Protein AF-A0A528CA98-F1 (afdb_monomer)

Solvent-accessible surface area (backbone atoms only — not comparable to full-atom values): 4275 Å² total; per-residue (Å²): 103,58,80,78,68,43,70,92,65,85,78,84,56,77,86,82,85,85,48,72,66,61,32,26,55,49,15,72,75,76,48,77,48,61,38,25,65,34,59,74,66,2,45,79,40,99,73,54,30,62,46,70,50,71,66,58,52,52,53,52,50,51,53,30,39,61,71,66,72,110

Structure (mmCIF, N/CA/C/O backbone):
data_AF-A0A528CA98-F1
#
_entry.id   AF-A0A528CA98-F1
#
loop_
_atom_site.group_PDB
_atom_site.id
_atom_site.type_symbol
_atom_site.label_atom_id
_atom_site.label_alt_id
_atom_site.label_comp_id
_atom_site.label_asym_id
_atom_site.label_entity_id
_atom_site.label_seq_id
_atom_site.pdbx_PDB_ins_code
_atom_site.Cartn_x
_atom_site.Cartn_y
_atom_site.Cartn_z
_atom_site.occupancy
_atom_site.B_iso_or_equiv
_atom_site.auth_seq_id
_atom_site.auth_comp_id
_atom_site.auth_asym_id
_atom_site.auth_atom_id
_atom_site.pdbx_PDB_model_num
ATOM 1 N N . LEU A 1 1 ? 11.600 4.452 -31.938 1.00 82.69 1 LEU A N 1
ATOM 2 C CA . LEU A 1 1 ? 10.913 5.041 -30.764 1.00 82.69 1 LEU A CA 1
ATOM 3 C C . LEU A 1 1 ? 10.087 3.971 -30.081 1.00 82.69 1 LEU A C 1
ATOM 5 O O . LEU A 1 1 ? 10.273 3.776 -28.896 1.00 82.69 1 LEU A O 1
ATOM 9 N N . ASP A 1 2 ? 9.289 3.213 -30.825 1.00 88.00 2 ASP A N 1
ATOM 10 C CA . ASP A 1 2 ? 8.474 2.124 -30.270 1.00 88.00 2 ASP A CA 1
ATOM 11 C C . ASP A 1 2 ? 9.300 1.039 -29.562 1.00 88.00 2 ASP A C 1
ATOM 13 O O . ASP A 1 2 ? 8.936 0.642 -28.462 1.00 88.00 2 ASP A O 1
ATOM 17 N N . GLU A 1 3 ? 10.450 0.635 -30.123 1.00 84.75 3 GLU A N 1
ATOM 18 C CA . GLU A 1 3 ? 11.422 -0.249 -29.444 1.00 84.75 3 GLU A CA 1
ATOM 19 C C . GLU A 1 3 ? 12.040 0.386 -28.192 1.00 84.75 3 GLU A C 1
ATOM 21 O O . GLU A 1 3 ? 12.322 -0.310 -27.228 1.00 84.75 3 GLU A O 1
ATOM 26 N N . PHE A 1 4 ? 12.238 1.707 -28.192 1.00 85.44 4 PHE A N 1
ATOM 27 C CA . PHE A 1 4 ? 12.789 2.431 -27.043 1.00 85.44 4 PHE A CA 1
ATOM 28 C C . PHE A 1 4 ? 11.756 2.574 -25.914 1.00 85.44 4 PHE A C 1
ATOM 30 O O . PHE A 1 4 ? 12.110 2.487 -24.747 1.00 85.44 4 PHE A O 1
ATOM 37 N N . PHE A 1 5 ? 10.481 2.774 -26.258 1.00 83.94 5 PHE A N 1
ATOM 38 C CA . PHE A 1 5 ? 9.365 2.869 -25.312 1.00 83.94 5 PHE A CA 1
ATOM 39 C C . PHE A 1 5 ? 8.709 1.518 -25.004 1.00 83.94 5 PHE A C 1
ATOM 41 O O . PHE A 1 5 ? 7.744 1.477 -24.244 1.00 83.94 5 PHE A O 1
ATOM 48 N N . CYS A 1 6 ? 9.194 0.431 -25.610 1.00 86.94 6 CYS A N 1
ATOM 49 C CA . CYS A 1 6 ? 8.673 -0.923 -25.438 1.00 86.94 6 CYS A CA 1
ATOM 50 C C . CYS A 1 6 ? 7.139 -1.010 -25.600 1.00 86.94 6 CYS A C 1
ATOM 52 O O . CYS A 1 6 ? 6.457 -1.660 -24.806 1.00 86.94 6 CYS A O 1
ATOM 54 N N . ILE A 1 7 ? 6.571 -0.343 -26.615 1.00 91.50 7 ILE A N 1
ATOM 55 C CA . ILE A 1 7 ? 5.109 -0.281 -26.801 1.00 91.50 7 ILE A CA 1
ATOM 56 C C . ILE A 1 7 ? 4.530 -1.696 -26.950 1.00 91.50 7 ILE A C 1
ATOM 58 O O . ILE A 1 7 ? 4.964 -2.476 -27.795 1.00 91.50 7 ILE A O 1
ATOM 62 N N . GLY A 1 8 ? 3.523 -2.018 -26.133 1.00 93.06 8 GLY A N 1
ATOM 63 C CA . GLY A 1 8 ? 2.856 -3.325 -26.128 1.00 93.06 8 GLY A CA 1
ATOM 64 C C . GLY A 1 8 ? 3.563 -4.404 -25.301 1.00 93.06 8 GLY A C 1
ATOM 65 O O . GLY A 1 8 ? 3.011 -5.490 -25.130 1.00 93.06 8 GLY A O 1
ATOM 66 N N . VAL A 1 9 ? 4.744 -4.118 -24.744 1.00 91.00 9 VAL A N 1
ATOM 67 C CA . VAL A 1 9 ? 5.445 -5.032 -23.837 1.00 91.00 9 VAL A CA 1
ATOM 68 C C . VAL A 1 9 ? 4.872 -4.898 -22.427 1.00 91.00 9 VAL A C 1
ATOM 70 O O . VAL A 1 9 ? 4.653 -3.798 -21.927 1.00 91.00 9 VAL A O 1
ATOM 73 N N . THR A 1 10 ? 4.636 -6.032 -21.768 1.00 92.69 10 THR A N 1
ATOM 74 C CA . THR A 1 10 ? 4.269 -6.078 -20.345 1.00 92.69 10 THR A CA 1
ATOM 75 C C . THR A 1 10 ? 5.475 -6.509 -19.526 1.00 92.69 10 THR A C 1
ATOM 77 O O . THR A 1 10 ? 6.161 -7.459 -19.902 1.00 92.69 10 THR A O 1
ATOM 80 N N . VAL A 1 11 ? 5.712 -5.842 -18.395 1.00 90.62 11 VAL A N 1
ATOM 81 C CA . VAL A 1 11 ? 6.821 -6.1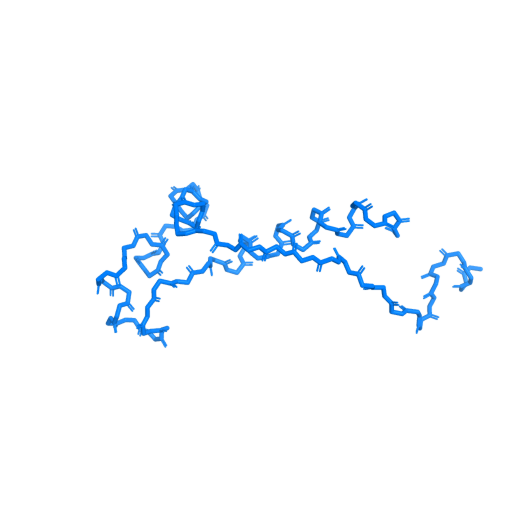58 -17.487 1.00 90.62 11 VAL A CA 1
ATOM 82 C C . VAL A 1 11 ? 6.289 -6.551 -16.113 1.00 90.62 11 VAL A C 1
ATOM 84 O O . VAL A 1 11 ? 5.400 -5.908 -15.557 1.00 90.62 11 VAL A O 1
ATOM 87 N N . THR A 1 12 ? 6.847 -7.626 -15.560 1.00 94.12 12 THR A N 1
ATOM 88 C CA . THR A 1 12 ? 6.524 -8.102 -14.213 1.00 94.12 12 THR A CA 1
ATOM 89 C C . THR A 1 12 ? 7.388 -7.375 -13.188 1.00 94.12 12 THR A C 1
ATOM 91 O O . THR A 1 12 ? 8.598 -7.570 -13.159 1.00 94.12 12 THR A O 1
ATOM 94 N N . LEU A 1 13 ? 6.758 -6.590 -12.309 1.00 92.50 13 LEU A N 1
ATOM 95 C CA . LEU A 1 13 ? 7.439 -5.707 -11.349 1.00 92.50 13 LEU A CA 1
ATOM 96 C C . LEU A 1 13 ? 7.942 -6.400 -10.063 1.00 92.50 13 LEU A C 1
ATOM 98 O O . LEU A 1 13 ? 8.461 -5.755 -9.161 1.00 92.50 13 LEU A O 1
ATOM 102 N N . GLY A 1 14 ? 7.788 -7.718 -9.939 1.00 93.12 14 GLY A N 1
ATOM 103 C CA . GLY A 1 14 ? 8.065 -8.447 -8.698 1.00 93.12 14 GLY A CA 1
ATOM 104 C C . GLY A 1 14 ? 6.883 -8.424 -7.724 1.00 93.12 14 GLY A C 1
ATOM 105 O O . GLY A 1 14 ? 5.729 -8.301 -8.132 1.00 93.12 14 GLY A O 1
ATOM 106 N N . SER A 1 15 ? 7.155 -8.599 -6.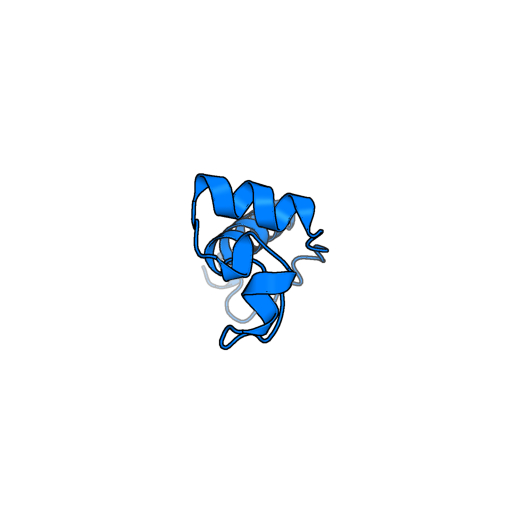428 1.00 95.81 15 SER A N 1
ATOM 107 C CA . SER A 1 15 ? 6.118 -8.739 -5.399 1.00 95.81 15 SER A CA 1
ATOM 108 C C . SER A 1 15 ? 6.466 -7.986 -4.123 1.00 95.81 15 SER A C 1
ATOM 110 O O . SER A 1 15 ? 7.614 -8.006 -3.682 1.00 95.81 15 SER A O 1
ATOM 112 N N . HIS A 1 16 ? 5.455 -7.411 -3.476 1.00 97.00 16 HIS A N 1
ATOM 113 C CA . HIS A 1 16 ? 5.592 -6.774 -2.174 1.00 97.00 16 HIS A CA 1
ATOM 114 C C . HIS A 1 16 ? 4.502 -7.266 -1.224 1.00 97.00 16 HIS A C 1
ATOM 116 O O . HIS A 1 16 ? 3.318 -7.242 -1.560 1.00 97.00 16 HIS A O 1
ATOM 122 N N . LYS A 1 17 ? 4.905 -7.692 -0.024 1.00 98.06 17 LYS A N 1
ATOM 123 C CA . LYS A 1 17 ? 3.982 -8.036 1.055 1.00 98.06 17 LYS A CA 1
ATOM 124 C C . LYS A 1 17 ? 3.815 -6.828 1.971 1.00 98.06 17 LYS A C 1
ATOM 126 O O . LYS A 1 17 ? 4.779 -6.375 2.581 1.00 98.06 17 LYS A O 1
ATOM 131 N N . PHE A 1 18 ? 2.587 -6.336 2.080 1.00 98.19 18 PHE A N 1
ATOM 132 C CA . PHE A 1 18 ? 2.251 -5.252 2.994 1.00 98.19 18 PHE A CA 1
ATOM 133 C C . PHE A 1 18 ? 2.027 -5.810 4.401 1.00 98.19 18 PHE A C 1
ATOM 135 O O . PHE A 1 18 ? 1.016 -6.457 4.666 1.00 98.19 18 P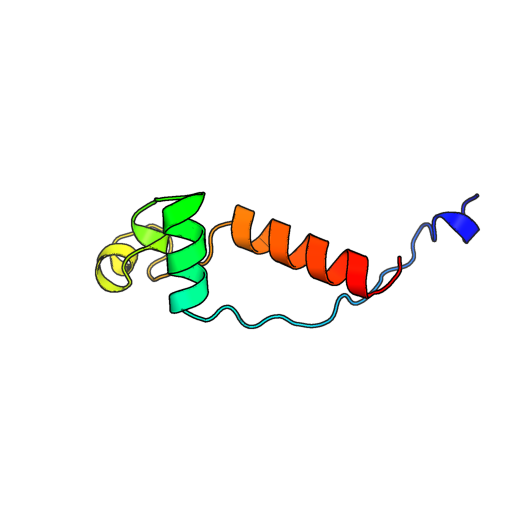HE A O 1
ATOM 142 N N . GLU A 1 19 ? 2.973 -5.555 5.301 1.00 98.44 19 GLU A N 1
ATOM 143 C CA . GLU A 1 19 ? 2.814 -5.861 6.725 1.00 98.44 19 GLU A CA 1
ATOM 144 C C . GLU A 1 19 ? 1.973 -4.773 7.416 1.00 98.44 19 GLU A C 1
ATOM 146 O O . GLU A 1 19 ? 2.071 -3.588 7.077 1.00 98.44 19 GLU A O 1
ATOM 151 N N . SER A 1 20 ? 1.171 -5.154 8.414 1.00 98.25 20 SER A N 1
ATOM 152 C CA . SER A 1 20 ? 0.239 -4.249 9.111 1.00 98.25 20 SER A CA 1
ATOM 153 C C . S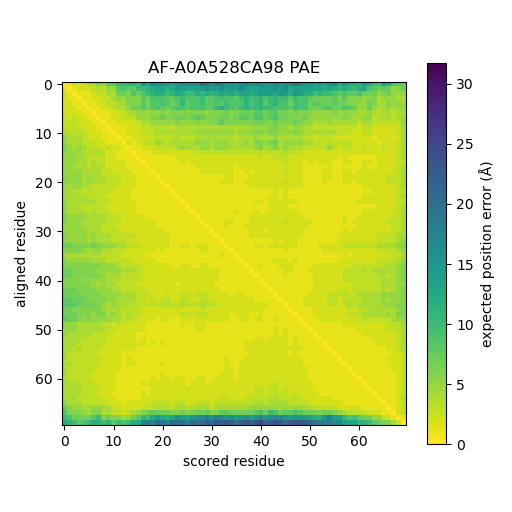ER A 1 20 ? 0.921 -3.007 9.691 1.00 98.25 20 SER A C 1
ATOM 155 O O . SER A 1 20 ? 0.408 -1.896 9.564 1.00 98.25 20 SER A O 1
ATOM 157 N N . GLU A 1 21 ? 2.112 -3.155 10.272 1.00 98.50 21 GLU A N 1
ATOM 158 C CA . GLU A 1 21 ? 2.858 -2.024 10.831 1.00 98.50 21 GLU A CA 1
ATOM 159 C C . GLU A 1 21 ? 3.340 -1.045 9.758 1.00 98.50 21 GLU A C 1
ATOM 161 O O . GLU A 1 21 ? 3.280 0.167 9.964 1.00 98.50 21 GLU A O 1
ATOM 166 N N . ALA A 1 22 ? 3.746 -1.538 8.584 1.00 98.56 22 ALA A N 1
ATOM 167 C CA . ALA A 1 22 ? 4.123 -0.680 7.464 1.00 98.56 22 ALA A CA 1
ATOM 168 C C . ALA A 1 22 ? 2.904 0.067 6.900 1.00 98.56 22 ALA A C 1
ATOM 170 O O . ALA A 1 22 ? 2.999 1.258 6.597 1.00 98.56 22 ALA A O 1
ATOM 171 N N . ILE A 1 23 ? 1.749 -0.605 6.811 1.00 98.81 23 ILE A N 1
ATOM 172 C CA . ILE A 1 23 ? 0.469 0.014 6.437 1.00 98.81 23 ILE A CA 1
ATOM 173 C C . ILE A 1 23 ? 0.154 1.180 7.376 1.00 98.81 23 ILE A C 1
ATOM 175 O O . ILE A 1 23 ? -0.001 2.314 6.918 1.00 98.81 23 ILE A O 1
ATOM 179 N N . LYS A 1 24 ? 0.142 0.916 8.687 1.00 98.75 24 LYS A N 1
ATOM 180 C CA . LYS A 1 24 ? -0.188 1.909 9.713 1.00 98.75 24 LYS A CA 1
ATOM 181 C C . LYS A 1 24 ? 0.832 3.048 9.744 1.00 98.75 24 LYS A C 1
ATOM 183 O O . LYS A 1 24 ? 0.452 4.208 9.876 1.00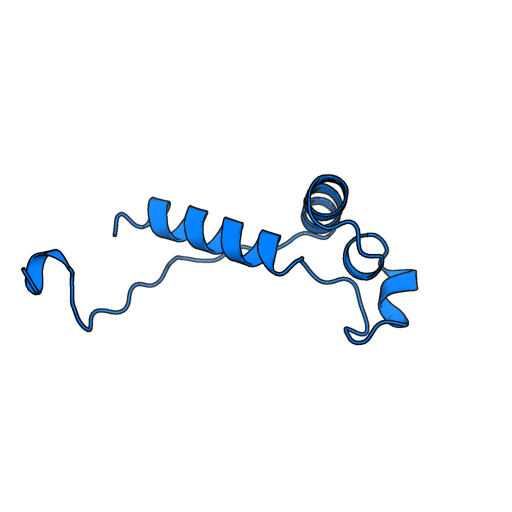 98.75 24 LYS A O 1
ATOM 188 N N . ALA A 1 25 ? 2.124 2.758 9.576 1.00 98.75 25 ALA A N 1
ATOM 189 C CA . ALA A 1 25 ? 3.171 3.777 9.522 1.00 98.75 25 ALA A CA 1
ATOM 190 C C . ALA A 1 25 ? 3.002 4.737 8.334 1.00 98.75 25 ALA A C 1
ATOM 192 O O . ALA A 1 25 ? 3.100 5.952 8.517 1.00 98.75 25 ALA A O 1
ATOM 193 N N . PHE A 1 26 ? 2.708 4.216 7.138 1.00 98.81 26 PHE A N 1
ATOM 194 C CA . PHE A 1 26 ? 2.432 5.050 5.968 1.00 98.81 26 PHE A CA 1
ATOM 195 C C . PHE A 1 26 ? 1.165 5.887 6.171 1.00 98.81 26 PHE A C 1
ATOM 197 O O . PHE A 1 26 ? 1.179 7.101 5.960 1.00 98.81 26 PHE A O 1
ATOM 204 N N . ALA A 1 27 ? 0.087 5.251 6.633 1.00 98.69 27 ALA A N 1
ATOM 205 C CA . ALA A 1 27 ? -1.206 5.888 6.848 1.00 98.69 27 ALA A CA 1
ATOM 206 C C . ALA A 1 27 ? -1.123 7.050 7.845 1.00 98.69 27 ALA A C 1
ATOM 208 O O . ALA A 1 27 ? -1.596 8.143 7.548 1.00 98.69 27 ALA A O 1
ATOM 209 N N . ARG A 1 28 ? -0.415 6.877 8.973 1.00 98.62 28 ARG A N 1
ATOM 210 C CA . ARG A 1 28 ? -0.191 7.958 9.955 1.00 98.62 28 ARG A CA 1
ATOM 211 C C . ARG A 1 28 ? 0.430 9.207 9.333 1.00 98.62 28 ARG A C 1
ATOM 213 O O . ARG A 1 28 ? 0.199 10.304 9.829 1.00 98.62 28 ARG A O 1
ATOM 220 N N . LYS A 1 29 ? 1.244 9.042 8.289 1.00 98.62 29 LYS A N 1
ATOM 221 C CA . LYS A 1 29 ? 1.970 10.143 7.657 1.00 98.62 29 LYS A CA 1
ATOM 222 C C . LYS A 1 29 ? 1.214 10.775 6.491 1.00 98.62 29 LYS A C 1
ATOM 224 O O . LYS A 1 29 ? 1.322 11.983 6.304 1.00 98.62 29 LYS A O 1
ATOM 2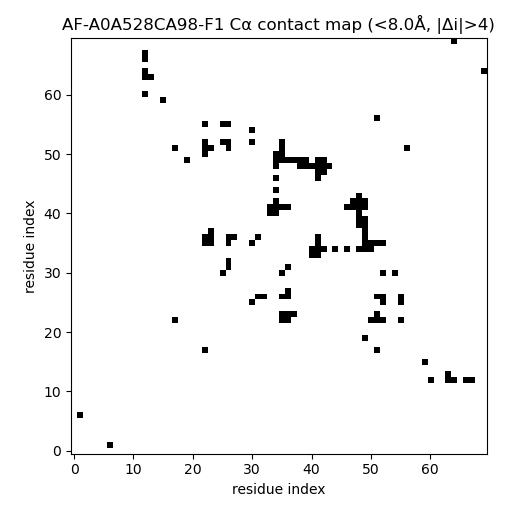29 N N . TYR A 1 30 ? 0.503 9.976 5.702 1.00 98.62 30 TYR A N 1
ATOM 230 C CA . TYR A 1 30 ? 0.019 10.410 4.390 1.00 98.62 30 TYR A CA 1
ATOM 231 C C . TYR A 1 30 ? -1.474 10.192 4.156 1.00 98.62 30 TYR A C 1
ATOM 233 O O . TYR A 1 30 ? -2.043 10.876 3.313 1.00 98.62 30 TYR A O 1
ATOM 241 N N . ASP A 1 31 ? -2.103 9.264 4.875 1.00 98.50 31 ASP A N 1
ATOM 242 C CA . ASP A 1 31 ? -3.502 8.899 4.649 1.00 98.50 31 ASP A CA 1
ATOM 243 C C . ASP A 1 31 ? -4.160 8.404 5.952 1.00 98.50 31 ASP A C 1
ATOM 245 O O . ASP A 1 31 ? -4.357 7.198 6.142 1.00 98.50 31 ASP A O 1
ATOM 249 N N . PRO A 1 32 ? -4.422 9.310 6.918 1.00 98.00 32 PRO A N 1
ATOM 250 C CA . PRO A 1 32 ? -4.810 8.946 8.278 1.00 98.00 32 PRO A CA 1
ATOM 251 C C . PRO A 1 32 ? -6.306 8.609 8.392 1.00 98.00 32 PRO A C 1
ATOM 253 O O . PRO A 1 32 ? -7.004 9.087 9.286 1.00 98.00 32 PRO A O 1
ATOM 256 N N . GLN A 1 33 ? -6.819 7.785 7.481 1.00 98.25 33 GLN A N 1
ATOM 257 C CA . GLN A 1 33 ? -8.165 7.230 7.574 1.00 98.25 33 GLN A CA 1
ATOM 258 C C . GLN A 1 33 ? -8.177 6.017 8.510 1.00 98.25 33 GLN A C 1
ATOM 260 O O . GLN A 1 33 ? -7.251 5.207 8.523 1.00 98.25 33 GLN A O 1
ATOM 265 N N . ILE A 1 34 ? -9.243 5.875 9.303 1.00 97.31 34 ILE A N 1
ATOM 266 C CA . ILE A 1 34 ? -9.285 4.914 10.417 1.00 97.31 34 ILE A CA 1
ATOM 267 C C . ILE A 1 34 ? -9.073 3.456 9.977 1.00 97.31 34 ILE A C 1
ATOM 269 O O . ILE A 1 34 ? -8.385 2.699 10.656 1.00 97.31 34 ILE A O 1
ATOM 273 N N . PHE A 1 35 ? -9.568 3.087 8.793 1.00 98.00 35 PHE A N 1
ATOM 274 C CA . PHE A 1 35 ? -9.427 1.742 8.225 1.00 98.00 35 PHE A CA 1
ATOM 275 C C . PHE A 1 35 ? -8.016 1.415 7.698 1.00 98.00 35 PHE A C 1
ATOM 277 O O . PHE A 1 35 ? -7.756 0.280 7.301 1.00 98.00 35 PHE A O 1
ATOM 284 N N . HIS A 1 36 ? -7.089 2.375 7.741 1.00 98.62 36 HIS A N 1
ATOM 285 C CA . HIS A 1 36 ? -5.658 2.168 7.503 1.00 98.62 36 HIS A CA 1
ATOM 286 C C . HIS A 1 36 ? -4.820 2.187 8.793 1.00 98.62 36 HIS A C 1
ATOM 288 O O . HIS A 1 36 ? -3.608 1.976 8.743 1.00 98.62 36 HIS A O 1
ATOM 294 N N . LEU A 1 37 ? -5.438 2.476 9.943 1.00 98.38 37 LEU A N 1
ATOM 295 C CA . LEU A 1 37 ? -4.743 2.752 11.203 1.00 98.38 37 LEU A CA 1
ATOM 296 C C . LEU A 1 37 ? -5.033 1.739 12.306 1.00 98.38 37 LEU A C 1
ATOM 298 O O . LEU A 1 37 ? -4.169 1.534 13.158 1.00 98.38 37 LEU A O 1
ATOM 302 N N . ASP A 1 38 ? -6.224 1.145 12.301 1.00 98.00 38 ASP A N 1
ATOM 303 C CA . ASP A 1 38 ? -6.700 0.293 13.385 1.00 98.00 38 ASP A CA 1
ATOM 304 C C . ASP A 1 38 ? -7.487 -0.900 12.836 1.00 98.00 38 ASP A C 1
ATOM 306 O O . ASP A 1 38 ? -8.492 -0.739 12.142 1.00 98.00 38 ASP A O 1
ATOM 310 N N . GLU A 1 39 ? -7.014 -2.106 13.137 1.00 98.00 39 GLU A N 1
ATOM 311 C CA . GLU A 1 39 ? -7.602 -3.358 12.670 1.00 98.00 39 GLU A CA 1
ATOM 312 C C . GLU A 1 39 ? -9.045 -3.572 13.145 1.00 98.00 39 GLU A C 1
ATOM 314 O O . GLU A 1 39 ? -9.859 -4.105 12.389 1.00 98.00 39 GLU A O 1
ATOM 319 N N . GLU A 1 40 ? -9.378 -3.174 14.374 1.00 97.94 40 GLU A N 1
ATOM 320 C CA . GLU A 1 40 ? -10.701 -3.403 14.958 1.00 97.94 40 GLU A CA 1
ATOM 321 C C . GLU A 1 40 ? -11.725 -2.414 14.409 1.00 97.94 40 GLU A C 1
ATOM 323 O O . GLU A 1 40 ? -12.814 -2.810 13.992 1.00 97.94 40 GLU A O 1
ATOM 328 N N . ALA A 1 41 ? -11.367 -1.135 14.328 1.00 97.19 41 ALA A N 1
ATOM 329 C CA . ALA A 1 41 ? -12.212 -0.115 13.729 1.00 97.19 41 ALA A CA 1
ATOM 330 C C . ALA A 1 41 ? -12.417 -0.361 12.225 1.00 97.19 41 ALA A C 1
ATOM 332 O O . ALA A 1 41 ? -13.511 -0.127 11.703 1.00 97.19 41 ALA A O 1
ATOM 333 N N . ALA A 1 42 ? -11.404 -0.887 11.526 1.00 98.00 42 ALA A N 1
ATOM 334 C CA . ALA A 1 42 ? -11.496 -1.193 10.102 1.00 98.00 42 ALA A CA 1
ATOM 335 C C . ALA A 1 42 ? -12.559 -2.255 9.768 1.00 98.00 42 ALA A C 1
ATOM 337 O O . ALA A 1 42 ? -13.119 -2.211 8.669 1.00 98.00 42 ALA A O 1
ATOM 338 N N . LYS A 1 43 ? -12.904 -3.154 10.706 1.00 98.25 43 LYS A N 1
ATOM 339 C CA . LYS A 1 43 ? -13.985 -4.150 10.534 1.00 98.25 43 LYS A CA 1
ATOM 340 C C . LYS A 1 43 ? -15.343 -3.515 10.244 1.00 98.25 43 LYS A C 1
ATOM 342 O O . LYS A 1 43 ? -16.175 -4.126 9.583 1.00 98.25 43 LYS A O 1
ATOM 347 N N . TYR A 1 44 ? -15.554 -2.287 10.714 1.00 97.75 44 TYR A N 1
ATOM 348 C CA . TYR A 1 44 ? -16.793 -1.532 10.523 1.00 97.75 44 TYR A CA 1
ATOM 349 C C . TYR A 1 44 ? -16.745 -0.598 9.305 1.00 97.75 44 TYR A C 1
ATOM 351 O O . TYR A 1 44 ? -17.670 0.180 9.080 1.00 97.75 44 TYR A O 1
ATOM 359 N N . SER A 1 45 ? -15.667 -0.651 8.519 1.00 96.81 45 SER A N 1
ATOM 360 C CA . SER A 1 45 ? -15.531 0.100 7.272 1.00 96.81 45 SER A CA 1
ATOM 361 C C . SER A 1 45 ? -16.011 -0.710 6.066 1.00 96.81 45 SER A C 1
ATOM 363 O O . SER A 1 45 ? -16.206 -1.921 6.145 1.00 96.81 45 SER A O 1
ATOM 365 N N . VAL A 1 46 ? -16.109 -0.053 4.908 1.00 96.06 46 VAL A N 1
ATOM 366 C CA . VAL A 1 46 ? -16.412 -0.705 3.621 1.00 96.06 46 VAL A CA 1
ATOM 367 C C . VAL A 1 46 ? -15.400 -1.786 3.224 1.00 96.06 46 VAL A C 1
ATOM 369 O O . VAL A 1 46 ? -15.714 -2.633 2.395 1.00 96.06 46 VAL A O 1
ATOM 372 N N . PHE A 1 47 ? -14.199 -1.770 3.809 1.00 97.00 47 PHE A N 1
ATOM 373 C CA . PHE A 1 47 ? -13.158 -2.761 3.546 1.00 97.00 47 PHE A CA 1
ATOM 374 C C . PHE A 1 47 ? -13.258 -3.998 4.449 1.00 97.00 47 PHE A C 1
ATOM 376 O O . PHE A 1 47 ? -12.634 -5.011 4.146 1.00 97.00 47 PHE A O 1
ATOM 383 N N . GLY A 1 48 ? -14.017 -3.940 5.552 1.00 97.81 48 GLY A N 1
ATOM 384 C CA . GLY A 1 48 ? -14.200 -5.068 6.475 1.00 97.81 48 GLY A CA 1
ATOM 385 C C . GLY A 1 48 ? -12.945 -5.507 7.246 1.00 97.81 48 GLY A C 1
ATOM 386 O O . GLY A 1 48 ? -12.983 -6.508 7.958 1.00 97.81 48 GLY A O 1
ATOM 387 N N . GLY A 1 49 ? -11.837 -4.774 7.137 1.00 98.00 49 GLY A N 1
ATOM 388 C CA . GLY A 1 49 ? -10.574 -5.054 7.815 1.00 98.00 49 GLY A CA 1
ATOM 389 C C . GLY A 1 49 ? -9.491 -4.054 7.414 1.00 98.00 49 GLY A C 1
ATOM 390 O O . GLY A 1 49 ? -9.710 -3.214 6.540 1.00 98.00 49 GLY A O 1
ATOM 391 N N . LEU A 1 50 ? -8.332 -4.129 8.074 1.00 98.44 50 LEU A N 1
ATOM 392 C CA . LEU A 1 50 ? -7.202 -3.247 7.784 1.00 98.44 50 LEU A CA 1
ATOM 393 C C . LEU A 1 50 ? -6.753 -3.428 6.331 1.00 98.44 50 LEU A C 1
ATOM 395 O O . LEU A 1 50 ? -6.459 -4.543 5.898 1.00 98.44 50 LEU A O 1
ATOM 399 N N . CYS A 1 51 ? -6.639 -2.325 5.602 1.00 98.44 51 CYS A N 1
ATOM 400 C CA . CYS A 1 51 ? -6.118 -2.323 4.241 1.00 98.44 51 CYS A CA 1
ATOM 401 C C . CYS A 1 51 ? -5.009 -1.281 4.079 1.00 98.44 51 CYS A C 1
ATOM 403 O O . CYS A 1 51 ? -4.940 -0.298 4.818 1.00 98.44 51 CYS A O 1
ATOM 405 N N . ALA A 1 52 ? -4.124 -1.491 3.105 1.00 98.62 52 ALA A N 1
ATOM 406 C CA . ALA A 1 52 ? -3.160 -0.473 2.711 1.00 98.62 52 ALA A CA 1
ATOM 407 C C . ALA A 1 52 ? -3.878 0.696 2.020 1.00 98.62 52 ALA A C 1
ATOM 409 O O . ALA A 1 52 ? -4.820 0.485 1.256 1.00 98.62 52 ALA A O 1
ATOM 410 N N . SER A 1 53 ? -3.397 1.921 2.238 1.00 98.62 53 SER A N 1
ATOM 411 C CA . SER A 1 53 ? -3.822 3.079 1.444 1.00 98.62 53 SER A CA 1
ATOM 412 C C . SER A 1 53 ? -3.549 2.848 -0.047 1.00 98.62 53 SER A C 1
ATOM 414 O O . SER A 1 53 ? -2.533 2.253 -0.433 1.00 98.62 53 SER A O 1
ATOM 416 N N . GLY A 1 54 ? -4.426 3.379 -0.901 1.00 98.56 54 GLY A N 1
ATOM 417 C CA . GLY A 1 54 ? -4.195 3.418 -2.346 1.00 98.56 54 GLY A CA 1
ATOM 418 C C . GLY A 1 54 ? -2.893 4.146 -2.700 1.00 98.56 54 GLY A C 1
ATOM 419 O O . GLY A 1 54 ? -2.157 3.698 -3.577 1.00 98.56 54 GLY A O 1
ATOM 420 N N . TRP A 1 55 ? -2.537 5.194 -1.949 1.00 98.69 55 TRP A N 1
ATOM 421 C CA . TRP A 1 55 ? -1.278 5.921 -2.125 1.00 98.69 55 TRP A CA 1
ATOM 422 C C . TRP A 1 55 ? -0.060 5.111 -1.690 1.00 98.69 55 TRP A C 1
ATOM 424 O O . TRP A 1 55 ? 0.982 5.187 -2.338 1.00 98.69 55 TRP A O 1
ATOM 434 N N . HIS A 1 56 ? -0.192 4.288 -0.645 1.00 98.75 56 HIS A N 1
ATOM 435 C CA . HIS A 1 56 ? 0.863 3.346 -0.263 1.00 98.75 56 HIS A CA 1
ATOM 436 C C . HIS A 1 56 ? 1.088 2.325 -1.385 1.00 98.75 56 HIS A C 1
ATOM 438 O O . HIS A 1 56 ? 2.221 2.069 -1.785 1.00 98.75 56 HIS A O 1
ATOM 444 N N . THR A 1 57 ? 0.000 1.802 -1.951 1.00 98.50 57 THR A N 1
ATOM 445 C CA . THR A 1 57 ? 0.049 0.833 -3.051 1.00 98.50 57 THR A CA 1
ATOM 446 C C . THR A 1 57 ? 0.687 1.435 -4.307 1.00 98.50 57 THR A C 1
ATOM 448 O O . THR A 1 57 ? 1.577 0.822 -4.893 1.00 98.50 57 THR A O 1
ATOM 451 N N . ALA A 1 58 ? 0.303 2.658 -4.683 1.00 98.56 58 ALA A N 1
ATOM 452 C CA . ALA A 1 58 ? 0.875 3.371 -5.825 1.00 98.56 58 ALA A CA 1
ATOM 453 C C . ALA A 1 58 ? 2.370 3.686 -5.634 1.00 98.56 58 ALA A C 1
ATOM 455 O O . ALA A 1 58 ? 3.165 3.507 -6.558 1.00 98.56 58 ALA A O 1
ATOM 456 N N . ALA A 1 59 ? 2.775 4.104 -4.430 1.00 98.44 59 ALA A N 1
ATOM 457 C CA . ALA A 1 59 ? 4.178 4.358 -4.114 1.00 98.44 59 ALA A CA 1
ATOM 458 C C . ALA A 1 59 ? 5.025 3.076 -4.200 1.00 98.44 59 ALA A C 1
ATOM 460 O O . ALA A 1 59 ? 6.116 3.095 -4.770 1.00 98.44 59 ALA A O 1
ATOM 461 N N . THR A 1 60 ? 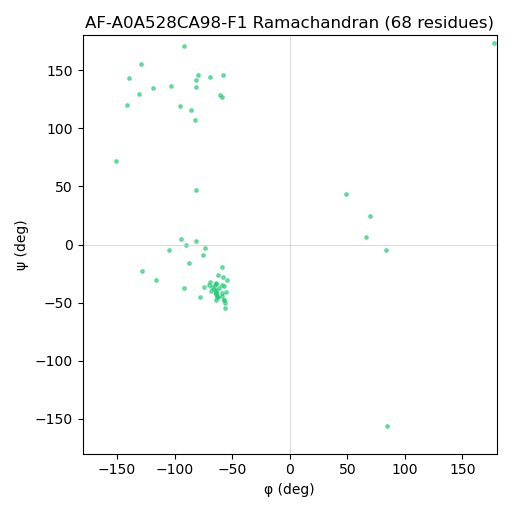4.512 1.952 -3.690 1.00 98.19 60 THR A N 1
ATOM 462 C CA . THR A 1 60 ? 5.171 0.644 -3.807 1.00 98.19 60 THR A CA 1
ATOM 463 C C . THR A 1 60 ? 5.265 0.187 -5.261 1.00 98.19 60 THR A C 1
ATOM 465 O O . THR A 1 60 ? 6.322 -0.292 -5.666 1.00 98.19 60 THR A O 1
ATOM 468 N N . TRP A 1 61 ? 4.210 0.373 -6.063 1.00 97.50 61 TRP A N 1
ATOM 469 C CA . TRP A 1 61 ? 4.247 0.080 -7.499 1.00 97.50 61 TRP A CA 1
ATOM 470 C C . TRP A 1 61 ? 5.361 0.864 -8.200 1.00 97.50 61 TRP A C 1
ATOM 472 O O . TRP A 1 61 ? 6.168 0.269 -8.906 1.00 97.50 61 TRP A O 1
ATOM 482 N N . MET A 1 62 ? 5.466 2.175 -7.947 1.00 97.25 62 MET A N 1
ATOM 483 C CA . MET A 1 62 ? 6.503 3.012 -8.561 1.00 97.25 62 MET A CA 1
ATOM 484 C C . MET A 1 62 ? 7.908 2.586 -8.130 1.00 97.25 62 MET A C 1
ATOM 486 O O . MET A 1 62 ? 8.815 2.525 -8.957 1.00 97.25 62 MET A O 1
ATOM 490 N N . LYS A 1 63 ? 8.092 2.252 -6.847 1.00 96.88 63 LYS A N 1
ATOM 491 C CA . LYS A 1 63 ? 9.365 1.724 -6.347 1.00 96.88 63 LYS A CA 1
ATOM 492 C C . LYS A 1 63 ? 9.787 0.475 -7.128 1.00 96.88 63 LYS A C 1
ATOM 494 O O . LYS A 1 63 ? 10.909 0.423 -7.616 1.00 96.88 63 LYS A O 1
ATOM 499 N N . LEU A 1 64 ? 8.883 -0.493 -7.267 1.00 96.75 64 LEU A N 1
ATOM 500 C CA . LEU A 1 64 ? 9.151 -1.730 -7.999 1.00 96.75 64 LEU A CA 1
ATOM 501 C C . LEU A 1 64 ? 9.380 -1.480 -9.499 1.00 96.75 64 LEU A C 1
ATOM 503 O O . LEU A 1 64 ? 10.268 -2.087 -10.089 1.00 96.75 64 LEU A O 1
ATOM 507 N N . ASN A 1 65 ? 8.636 -0.547 -10.103 1.00 94.19 65 ASN A N 1
ATOM 508 C CA . ASN A 1 65 ? 8.834 -0.144 -11.495 1.00 94.19 65 ASN A CA 1
ATOM 509 C C . ASN A 1 65 ? 10.266 0.355 -11.744 1.00 94.19 65 ASN A C 1
ATOM 511 O O . ASN A 1 65 ? 10.935 -0.109 -12.666 1.00 94.19 65 ASN A O 1
ATOM 515 N N . LEU A 1 66 ? 10.764 1.240 -10.875 1.00 93.62 66 LEU A N 1
ATOM 516 C CA . LEU A 1 66 ? 12.133 1.755 -10.958 1.00 93.62 66 LEU A CA 1
ATOM 517 C C . LEU A 1 66 ? 13.192 0.662 -10.745 1.00 93.62 66 LEU A 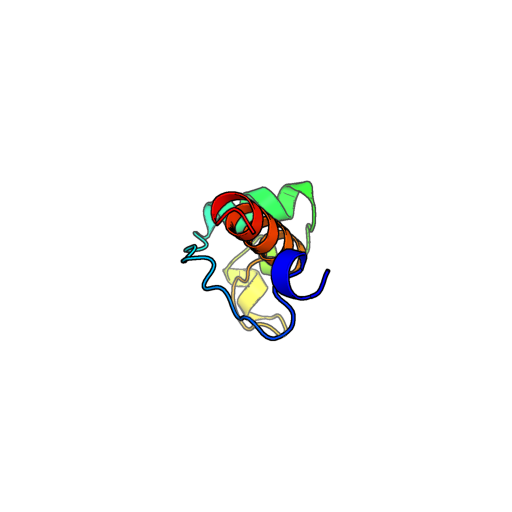C 1
ATOM 519 O O . LEU A 1 66 ? 14.249 0.708 -11.368 1.00 93.62 66 LEU A O 1
ATOM 523 N N . GLU A 1 67 ? 12.919 -0.327 -9.891 1.00 93.25 67 GLU A N 1
ATOM 524 C CA . GLU A 1 67 ? 13.825 -1.460 -9.660 1.00 93.25 67 GLU A CA 1
ATOM 525 C C . GLU A 1 67 ? 13.921 -2.396 -10.875 1.00 93.25 67 GLU A C 1
ATOM 527 O O . GL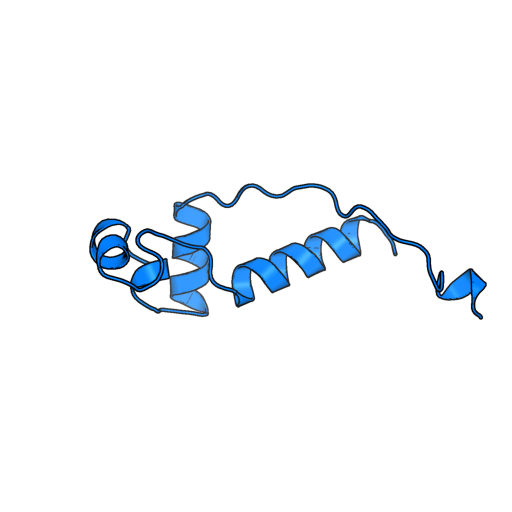U A 1 67 ? 14.987 -2.956 -11.128 1.00 93.25 67 GLU A O 1
ATOM 532 N N . THR A 1 68 ? 12.847 -2.545 -11.660 1.00 86.31 68 THR A N 1
ATOM 533 C CA . THR A 1 68 ? 12.860 -3.377 -12.877 1.00 86.31 68 THR A CA 1
ATOM 534 C C . THR A 1 68 ? 13.586 -2.764 -14.074 1.00 86.31 68 THR A C 1
ATOM 536 O O . THR A 1 68 ? 13.823 -3.471 -15.051 1.00 86.31 68 THR A O 1
ATOM 539 N N . GLY A 1 69 ? 13.984 -1.490 -13.998 1.00 71.62 69 GLY A N 1
ATOM 540 C CA . GLY A 1 69 ? 14.813 -0.852 -15.025 1.00 71.62 69 GLY A CA 1
ATOM 541 C C . GLY A 1 69 ? 14.107 -0.612 -16.362 1.00 71.62 69 GLY A C 1
ATOM 542 O O . GLY A 1 69 ? 14.783 -0.547 -17.388 1.00 71.62 69 GLY A O 1
ATOM 543 N N . VAL A 1 70 ? 12.774 -0.504 -16.339 1.00 61.00 70 VAL A N 1
ATOM 544 C CA . VAL A 1 70 ? 11.960 -0.011 -17.463 1.00 61.00 70 VAL A CA 1
ATOM 545 C C . VAL A 1 70 ? 11.794 1.498 -17.354 1.00 61.00 70 VAL A C 1
ATOM 547 O O . VAL A 1 70 ? 11.524 1.974 -16.225 1.00 61.00 70 VAL A O 1
#

Radius of gyration: 15.89 Å; Cα contacts (8 Å, |Δi|>4): 69; chains: 1; bounding box: 32×19×46 Å

Foldseek 3Di:
DCVVVVPPDDDDLDDDDDDLVNQQVCCVPPNVDPLSHDQVVVCPDPNNGRDHDPVRVVVVSVVSVVVRVD

Sequence (70 aa):
LDEFFCIGVTVTLGSHKFESEAIKAFARKYDPQIFHLDEEAAKYSVFGGLCASGWHTAATWMKLNLETGV

Secondary structure (DSSP, 8-state):
-TTTTTTT-----------HHHHHHHHHHH---GGGT-HHHHTTSTTSS----HHHHHHHHHHHHHHTT-

Mean predicted aligned error: 3.28 Å

pLDDT: mean 95.04, std 6.47, range [61.0, 98.81]

Nearest PDB structures (foldseek):
  3exz-assembly1_A  TM=9.954E-01  e=6.350E-05  Rhodospirillum rubrum ATCC 11170
  1q6w-assembly2_C  TM=8.471E-01  e=2.750E-01  Archaeoglobus fulgidus DSM 4304
  1iq6-assembly1_A  TM=7.569E-01  e=2.264E-01  Aeromonas caviae
  5cpg-assembly1_B  TM=7.940E-01  e=4.623E-01  Pseudomonas aeruginosa
  4w78-assembly1_F  TM=8.529E-01  e=1.693E+00  Mycobacterium tuberculosis SUMu008